Protein AF-A0A3N5IBM9-F1 (afdb_monomer_lite)

Structure (mmCIF, N/CA/C/O backbone):
data_AF-A0A3N5IBM9-F1
#
_entry.id   AF-A0A3N5IBM9-F1
#
loop_
_atom_site.group_PDB
_atom_site.id
_atom_site.type_symbol
_atom_site.label_atom_id
_atom_site.label_alt_id
_atom_site.label_comp_id
_atom_site.label_asym_id
_atom_site.label_entity_id
_atom_site.label_seq_id
_atom_site.pdbx_PDB_ins_code
_atom_site.Cartn_x
_atom_site.Cartn_y
_atom_site.Cartn_z
_atom_site.occupancy
_atom_site.B_iso_or_equiv
_atom_site.auth_seq_id
_atom_site.auth_comp_id
_atom_site.auth_asym_id
_atom_site.auth_atom_id
_atom_site.pdbx_PDB_model_num
ATOM 1 N N . MET A 1 1 ? -3.555 2.310 5.777 1.00 97.31 1 MET A N 1
ATOM 2 C CA . MET A 1 1 ? -2.977 3.154 4.724 1.00 97.31 1 MET A CA 1
ATOM 3 C C . MET A 1 1 ? -3.064 2.395 3.419 1.00 97.31 1 MET A C 1
ATOM 5 O O . MET A 1 1 ? -2.746 1.211 3.401 1.00 97.31 1 MET A O 1
ATOM 9 N N . VAL A 1 2 ? -3.537 3.066 2.376 1.00 98.31 2 VAL A N 1
ATOM 10 C CA . VAL A 1 2 ? -3.530 2.564 1.000 1.00 98.31 2 VAL A CA 1
ATOM 11 C C . VAL A 1 2 ? -2.494 3.399 0.255 1.00 98.31 2 VAL A C 1
ATOM 13 O O . VAL A 1 2 ? -2.573 4.625 0.326 1.00 98.31 2 VAL A O 1
ATOM 16 N N . GLY A 1 3 ? -1.513 2.762 -0.379 1.00 98.50 3 GLY A N 1
ATOM 17 C CA . GLY A 1 3 ? -0.396 3.453 -1.026 1.00 98.50 3 GLY A CA 1
ATOM 18 C C . GLY A 1 3 ? 0.287 2.596 -2.087 1.00 98.50 3 GLY A C 1
ATOM 19 O O . GLY A 1 3 ? 0.012 1.401 -2.195 1.00 98.50 3 GLY A O 1
ATOM 20 N N . ASP A 1 4 ? 1.148 3.213 -2.892 1.00 98.62 4 ASP A N 1
ATOM 21 C CA . ASP A 1 4 ? 1.855 2.569 -4.006 1.00 98.62 4 ASP A CA 1
ATOM 22 C C . ASP A 1 4 ? 3.361 2.392 -3.746 1.00 98.62 4 ASP A C 1
ATOM 24 O O . ASP A 1 4 ? 4.087 1.926 -4.626 1.00 98.62 4 ASP A O 1
ATOM 28 N N . LYS A 1 5 ? 3.845 2.741 -2.546 1.00 98.12 5 LYS A N 1
ATOM 29 C CA . LYS A 1 5 ? 5.260 2.638 -2.164 1.00 98.12 5 LYS A CA 1
ATOM 30 C C . LYS A 1 5 ? 5.475 1.806 -0.909 1.00 98.12 5 LYS A C 1
ATOM 32 O O . LYS A 1 5 ? 4.652 1.778 0.004 1.00 98.12 5 LYS A O 1
ATOM 37 N N . ALA A 1 6 ? 6.669 1.223 -0.802 1.00 97.69 6 ALA A N 1
ATOM 38 C CA . ALA A 1 6 ? 7.103 0.519 0.405 1.00 97.69 6 ALA A CA 1
ATOM 39 C C . ALA A 1 6 ? 7.059 1.411 1.664 1.00 97.69 6 ALA A C 1
ATOM 41 O O . ALA A 1 6 ? 6.694 0.949 2.745 1.00 97.69 6 ALA A O 1
ATOM 42 N N . SER A 1 7 ? 7.366 2.708 1.524 1.00 98.00 7 SER A N 1
ATOM 43 C CA . SER A 1 7 ? 7.317 3.676 2.628 1.00 98.00 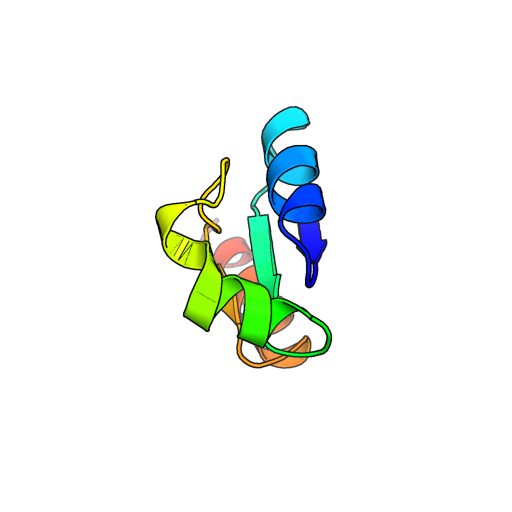7 SER A CA 1
ATOM 44 C C . SER A 1 7 ? 5.922 3.824 3.237 1.00 98.00 7 SER A C 1
ATOM 46 O O . SER A 1 7 ? 5.810 4.048 4.441 1.00 98.00 7 SER A O 1
ATOM 48 N N . ASP A 1 8 ? 4.866 3.659 2.437 1.00 98.38 8 ASP A N 1
ATOM 49 C CA . ASP A 1 8 ? 3.486 3.722 2.920 1.00 98.38 8 ASP A CA 1
ATOM 50 C C . ASP A 1 8 ? 3.171 2.509 3.807 1.00 98.38 8 ASP A C 1
ATOM 52 O O . ASP A 1 8 ?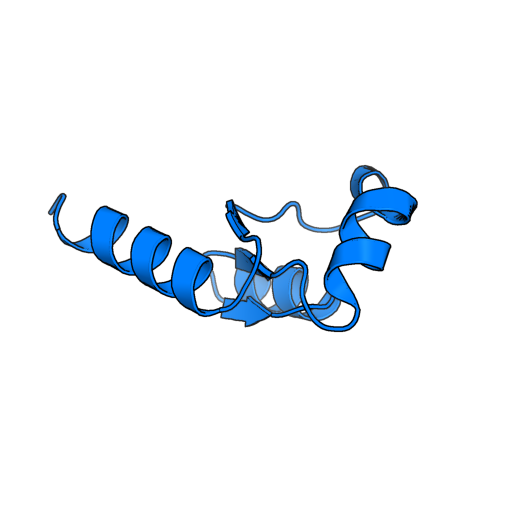 2.516 2.629 4.843 1.00 98.38 8 ASP A O 1
ATOM 56 N N . LEU A 1 9 ? 3.702 1.332 3.455 1.00 98.38 9 LEU A N 1
ATOM 57 C CA . LEU A 1 9 ? 3.556 0.112 4.256 1.00 98.38 9 LEU A CA 1
ATOM 58 C C . LEU A 1 9 ? 4.259 0.253 5.614 1.00 98.38 9 LEU A C 1
ATOM 60 O O . LEU A 1 9 ? 3.696 -0.110 6.650 1.00 98.38 9 LEU A O 1
ATOM 64 N N . VAL A 1 10 ? 5.459 0.840 5.620 1.00 98.25 10 VAL A N 1
ATOM 65 C CA . VAL A 1 10 ? 6.209 1.143 6.849 1.00 98.25 10 VAL A CA 1
ATOM 66 C C . VAL A 1 10 ? 5.448 2.144 7.719 1.00 98.25 10 VAL A C 1
ATOM 68 O O . VAL A 1 10 ? 5.256 1.900 8.912 1.00 98.25 10 VAL A O 1
ATOM 71 N N . ALA A 1 11 ? 4.951 3.234 7.130 1.00 98.56 11 ALA A N 1
ATOM 72 C CA . ALA A 1 11 ? 4.167 4.237 7.845 1.00 98.56 11 ALA A CA 1
ATOM 73 C C . ALA A 1 11 ? 2.881 3.644 8.444 1.00 98.56 11 ALA A C 1
ATOM 75 O O . ALA A 1 11 ? 2.556 3.925 9.597 1.00 98.56 11 ALA A O 1
ATOM 76 N N . ALA A 1 12 ? 2.183 2.774 7.705 1.00 98.12 12 ALA A N 1
ATOM 77 C CA . ALA A 1 12 ? 1.009 2.059 8.199 1.00 98.12 12 ALA A CA 1
ATOM 78 C C . ALA A 1 12 ? 1.331 1.239 9.453 1.00 98.12 12 ALA A C 1
ATOM 80 O O . ALA A 1 12 ? 0.640 1.352 10.469 1.00 98.12 12 ALA A O 1
ATOM 81 N N . ARG A 1 13 ? 2.411 0.449 9.395 1.00 97.75 13 ARG A N 1
ATOM 82 C CA . ARG A 1 13 ? 2.832 -0.417 10.498 1.00 97.75 13 ARG A CA 1
ATOM 83 C C . ARG A 1 13 ? 3.229 0.384 11.732 1.00 97.75 13 ARG A C 1
ATOM 85 O O . ARG A 1 13 ? 2.853 -0.004 12.835 1.00 97.75 13 ARG A O 1
ATOM 92 N N . ALA A 1 14 ? 3.923 1.506 11.545 1.00 98.31 14 ALA A N 1
ATOM 93 C CA . ALA A 1 14 ? 4.371 2.377 12.631 1.00 98.31 14 ALA A CA 1
ATOM 94 C C . ALA A 1 14 ? 3.215 2.930 13.485 1.00 98.31 14 ALA A C 1
ATOM 96 O O . ALA A 1 14 ? 3.398 3.167 14.675 1.00 98.31 14 ALA A O 1
ATOM 97 N N . VAL A 1 15 ? 2.023 3.099 12.902 1.00 98.06 15 VAL A N 1
ATOM 98 C CA . VAL A 1 15 ? 0.825 3.591 13.609 1.00 98.06 15 VAL A CA 1
ATOM 99 C C . VAL A 1 15 ? -0.203 2.494 13.911 1.00 98.06 15 VAL A C 1
ATOM 101 O O . VAL A 1 15 ? -1.320 2.793 14.325 1.00 98.06 15 VAL A O 1
ATOM 104 N N . GLY A 1 16 ? 0.138 1.222 13.680 1.00 96.81 16 GLY A N 1
ATOM 105 C CA . GLY A 1 16 ? -0.773 0.092 13.890 1.00 96.81 16 GLY A CA 1
ATOM 106 C C . GLY A 1 16 ? -1.951 0.027 12.907 1.00 96.81 16 GLY A C 1
ATOM 107 O O . GLY A 1 16 ? -2.942 -0.646 13.182 1.00 96.81 16 GLY A O 1
ATOM 108 N N . ALA A 1 17 ? -1.872 0.715 11.765 1.00 96.62 17 ALA A N 1
ATOM 109 C CA . ALA A 1 17 ? -2.886 0.646 10.718 1.00 96.62 17 ALA A CA 1
ATOM 110 C C . ALA A 1 17 ? -2.656 -0.558 9.790 1.00 96.62 17 ALA A C 1
ATOM 112 O O . ALA A 1 17 ? -1.529 -1.013 9.606 1.00 96.62 17 ALA A O 1
ATOM 113 N N . GLY A 1 18 ? -3.724 -1.024 9.133 1.00 96.50 18 GLY A N 1
ATOM 114 C CA . GLY A 1 18 ? -3.594 -1.979 8.028 1.00 96.50 18 GLY A CA 1
ATOM 115 C C . GLY A 1 18 ? -2.869 -1.356 6.830 1.00 96.50 18 GLY A C 1
ATOM 116 O O . GLY A 1 18 ? -3.047 -0.166 6.557 1.00 96.50 18 GLY A O 1
ATOM 117 N N . ALA A 1 19 ? -2.073 -2.139 6.116 1.00 98.12 19 ALA A N 1
ATOM 118 C CA . ALA A 1 19 ? -1.235 -1.735 4.996 1.00 98.12 19 ALA A CA 1
ATOM 119 C C . ALA A 1 19 ? -1.740 -2.372 3.693 1.00 98.12 19 ALA A C 1
ATOM 121 O O . ALA A 1 19 ? -1.738 -3.594 3.563 1.00 98.12 19 ALA A O 1
ATOM 122 N N . VAL A 1 20 ? -2.160 -1.561 2.722 1.00 98.50 20 VAL A N 1
ATOM 123 C CA . VAL A 1 20 ? -2.606 -2.032 1.402 1.00 98.50 20 VAL A CA 1
ATOM 124 C C . VAL A 1 20 ? -1.702 -1.441 0.330 1.00 98.50 20 VAL A C 1
ATOM 126 O O . VAL A 1 20 ? -1.569 -0.218 0.254 1.00 98.50 20 VAL A O 1
ATOM 129 N N . LEU A 1 21 ? -1.099 -2.308 -0.486 1.00 98.75 21 LEU A N 1
ATOM 130 C CA . LEU A 1 21 ? -0.303 -1.916 -1.648 1.00 98.75 21 LEU A CA 1
ATOM 131 C C . LEU A 1 21 ? -1.193 -1.939 -2.893 1.00 98.75 21 LEU A C 1
ATOM 133 O O . LEU A 1 21 ? -1.676 -3.005 -3.267 1.00 98.75 21 LEU A O 1
ATOM 137 N N . VAL A 1 22 ? -1.392 -0.800 -3.553 1.00 98.88 22 VAL A N 1
ATOM 138 C CA . VAL A 1 22 ? -2.061 -0.770 -4.866 1.00 98.88 22 VAL A CA 1
ATOM 139 C C . VAL A 1 22 ? -1.047 -1.000 -5.983 1.00 98.88 22 VAL A C 1
ATOM 141 O O . VAL A 1 22 ? 0.065 -0.489 -5.923 1.00 98.88 22 VAL A O 1
ATOM 144 N N . LEU A 1 23 ? -1.419 -1.743 -7.027 1.00 98.81 23 LEU A N 1
ATOM 145 C CA . LEU A 1 23 ? -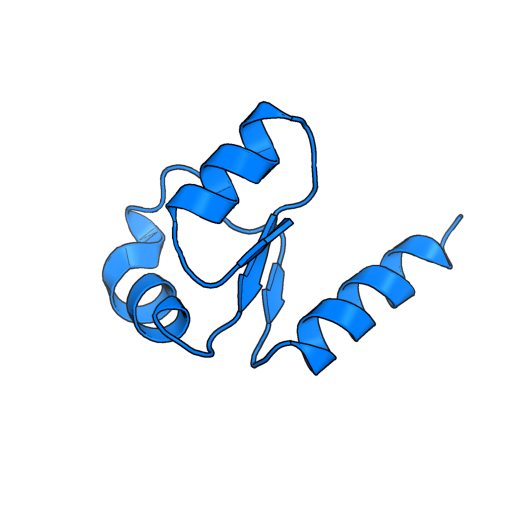0.549 -2.039 -8.176 1.00 98.81 23 LEU A CA 1
ATOM 146 C C . LEU A 1 23 ? -0.561 -0.940 -9.253 1.00 98.81 23 LEU A C 1
ATOM 148 O O . LEU A 1 23 ? 0.110 -1.066 -10.279 1.00 98.81 23 LEU A O 1
ATOM 152 N N . THR A 1 24 ? -1.302 0.144 -9.035 1.00 98.44 24 THR A N 1
ATOM 153 C CA . THR A 1 24 ? -1.211 1.383 -9.819 1.00 98.44 24 THR A CA 1
ATOM 154 C C . THR A 1 24 ? -0.026 2.241 -9.361 1.00 98.44 24 THR A C 1
ATOM 156 O O . THR A 1 24 ? 0.454 2.085 -8.243 1.00 98.44 24 THR A O 1
ATOM 159 N N . GLY A 1 25 ? 0.443 3.174 -10.197 1.00 97.44 25 GLY A N 1
ATOM 160 C CA . GLY A 1 25 ? 1.607 4.008 -9.862 1.00 97.44 25 GLY A CA 1
ATOM 161 C C . GLY A 1 25 ? 2.905 3.193 -9.824 1.00 97.44 25 GLY A C 1
ATOM 162 O O . GLY A 1 25 ? 3.173 2.414 -10.739 1.00 97.44 25 GLY A O 1
ATOM 163 N N . TYR A 1 26 ? 3.711 3.359 -8.772 1.00 97.88 26 TYR A N 1
ATOM 164 C CA . TYR A 1 26 ? 4.950 2.594 -8.568 1.00 97.88 26 TYR A CA 1
ATOM 165 C C . TYR A 1 26 ? 4.716 1.171 -8.039 1.00 97.88 26 TYR A C 1
ATOM 167 O O . TYR A 1 26 ? 5.622 0.334 -8.115 1.00 97.88 26 TYR A O 1
ATOM 175 N N . GLY A 1 27 ? 3.519 0.869 -7.529 1.00 98.25 27 GLY A N 1
ATOM 176 C CA . GLY A 1 27 ? 3.291 -0.317 -6.706 1.00 98.25 27 GLY A CA 1
ATOM 177 C C . GLY A 1 27 ? 3.427 -1.650 -7.436 1.00 98.25 27 GLY A C 1
ATOM 178 O O . GLY A 1 27 ? 3.879 -2.624 -6.838 1.00 98.25 27 GLY A O 1
ATOM 179 N N . ARG A 1 28 ? 3.163 -1.709 -8.751 1.00 98.56 28 ARG A N 1
ATOM 180 C CA . ARG A 1 28 ? 3.474 -2.915 -9.539 1.00 98.56 28 ARG A CA 1
ATOM 181 C C . ARG A 1 28 ? 4.962 -3.229 -9.538 1.00 98.56 28 ARG A C 1
ATOM 183 O O . ARG A 1 28 ? 5.342 -4.376 -9.343 1.00 98.56 28 ARG A O 1
ATOM 190 N N . GLY A 1 29 ? 5.798 -2.205 -9.693 1.00 98.12 29 GLY A N 1
ATOM 191 C CA . GLY A 1 29 ? 7.246 -2.369 -9.636 1.00 98.12 29 GLY A CA 1
ATOM 192 C C . GLY A 1 29 ? 7.738 -2.736 -8.233 1.00 98.12 29 GLY A C 1
ATOM 193 O O . GLY A 1 29 ? 8.629 -3.573 -8.100 1.00 98.12 29 GLY A O 1
ATOM 194 N N . GLU A 1 30 ? 7.144 -2.154 -7.183 1.00 97.62 30 GLU A N 1
ATOM 195 C CA . GLU A 1 30 ? 7.388 -2.582 -5.794 1.00 97.62 30 GLU A CA 1
ATOM 196 C C . GLU A 1 30 ? 7.089 -4.075 -5.613 1.00 97.62 30 GLU A C 1
ATOM 198 O O . GLU A 1 30 ? 7.907 -4.813 -5.064 1.00 97.62 30 GLU A O 1
ATOM 203 N N . TRP A 1 31 ? 5.947 -4.537 -6.122 1.00 98.06 31 TRP A N 1
ATOM 204 C CA . TRP A 1 31 ? 5.512 -5.916 -5.957 1.00 98.06 31 TRP A CA 1
ATOM 205 C C . TRP A 1 31 ? 6.312 -6.916 -6.798 1.00 98.06 31 TRP A C 1
ATOM 207 O O . TRP A 1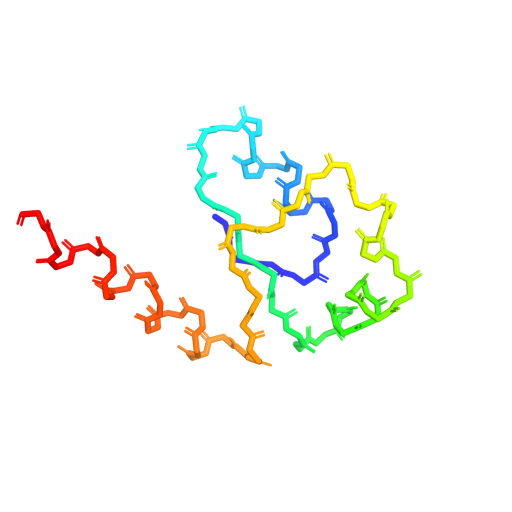 31 ? 6.766 -7.932 -6.283 1.00 98.06 31 TRP A O 1
ATO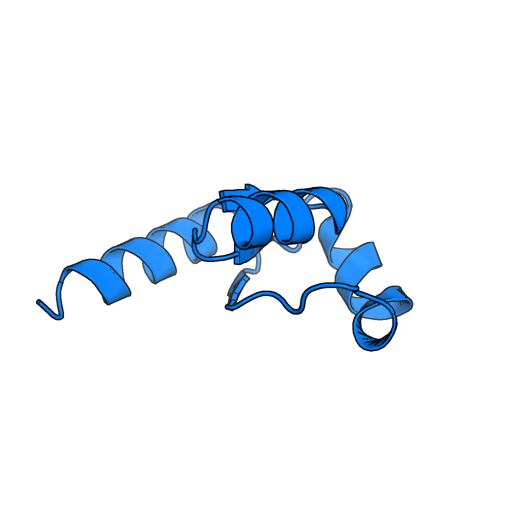M 217 N N . GLU A 1 32 ? 6.525 -6.650 -8.083 1.00 97.88 32 GLU A N 1
ATOM 218 C CA . GLU A 1 32 ? 7.170 -7.615 -8.981 1.00 97.88 32 GLU A CA 1
ATOM 219 C C . GLU A 1 32 ? 8.675 -7.741 -8.718 1.00 97.88 32 GLU A C 1
ATOM 221 O O . GLU A 1 32 ? 9.215 -8.845 -8.746 1.00 97.88 32 GLU A O 1
ATOM 226 N N . TYR A 1 33 ? 9.356 -6.628 -8.425 1.00 97.69 33 TYR A N 1
ATOM 227 C CA . TYR A 1 33 ? 10.822 -6.609 -8.346 1.00 97.69 33 TYR A CA 1
ATOM 228 C C . TYR A 1 33 ? 11.368 -6.526 -6.922 1.00 97.69 33 TYR A C 1
ATOM 230 O O . TYR A 1 33 ? 12.541 -6.833 -6.698 1.00 97.69 33 TYR A O 1
ATOM 238 N N . ARG A 1 34 ? 10.563 -6.067 -5.955 1.00 95.56 34 ARG A N 1
ATOM 239 C CA . ARG A 1 34 ? 11.037 -5.771 -4.594 1.00 95.56 34 ARG A CA 1
ATOM 240 C C . ARG A 1 34 ? 10.245 -6.448 -3.486 1.00 95.56 34 ARG A C 1
ATOM 242 O O . ARG A 1 34 ? 10.623 -6.272 -2.335 1.00 95.56 34 ARG A O 1
ATOM 249 N N . ARG A 1 35 ? 9.236 -7.274 -3.790 1.00 95.75 35 ARG A N 1
ATOM 250 C CA . ARG A 1 35 ? 8.387 -7.943 -2.784 1.00 95.75 35 ARG A CA 1
ATOM 251 C C . ARG A 1 35 ? 9.167 -8.612 -1.656 1.00 95.75 35 ARG A C 1
ATOM 253 O O . ARG A 1 35 ? 8.809 -8.449 -0.496 1.00 95.75 35 ARG A O 1
ATOM 260 N N . GLU A 1 36 ? 10.222 -9.354 -1.977 1.00 95.31 36 GLU A N 1
ATOM 261 C CA . GLU A 1 36 ? 11.037 -10.062 -0.975 1.00 95.31 36 GLU A CA 1
ATOM 262 C C . GLU A 1 36 ? 11.878 -9.120 -0.100 1.00 95.31 36 GLU A C 1
ATOM 264 O O . GLU A 1 36 ? 12.356 -9.515 0.957 1.00 95.31 36 GLU A O 1
ATOM 269 N N . ARG A 1 37 ? 12.055 -7.872 -0.539 1.00 94.75 37 ARG A N 1
ATOM 270 C CA . ARG A 1 37 ? 12.851 -6.831 0.120 1.00 94.75 37 ARG A CA 1
ATOM 271 C C . ARG A 1 37 ? 11.993 -5.770 0.808 1.00 94.75 37 ARG A C 1
ATOM 273 O O . ARG A 1 37 ? 12.542 -4.789 1.294 1.00 94.75 37 ARG A O 1
ATOM 280 N N . LEU A 1 38 ? 10.668 -5.919 0.806 1.00 96.06 38 LEU A N 1
ATOM 281 C CA . LEU A 1 38 ? 9.789 -5.012 1.536 1.00 96.06 38 LEU A CA 1
ATOM 282 C C . LEU A 1 38 ? 9.976 -5.235 3.040 1.00 96.06 38 LEU A C 1
ATOM 284 O O . LEU A 1 38 ? 9.734 -6.337 3.532 1.00 96.06 38 LEU A O 1
ATOM 288 N N . ASP A 1 39 ? 10.345 -4.178 3.767 1.00 96.62 39 ASP A N 1
ATOM 289 C CA . ASP A 1 39 ? 10.484 -4.214 5.232 1.00 96.62 39 ASP A CA 1
ATOM 290 C C . ASP A 1 39 ? 9.167 -4.587 5.928 1.00 96.62 39 ASP A C 1
ATOM 292 O O . ASP A 1 39 ? 9.144 -5.229 6.977 1.00 96.62 39 ASP A O 1
ATOM 296 N N . VAL A 1 40 ? 8.048 -4.182 5.325 1.00 97.75 40 VAL A N 1
ATOM 297 C CA . VAL A 1 40 ? 6.698 -4.522 5.762 1.00 97.75 40 VAL A CA 1
ATOM 298 C C . VAL A 1 40 ? 5.955 -5.135 4.588 1.00 97.75 40 VAL A C 1
ATOM 300 O O . VAL A 1 40 ? 5.775 -4.491 3.556 1.00 97.75 40 VAL A O 1
ATOM 303 N N . GLN A 1 41 ? 5.479 -6.367 4.765 1.00 97.81 41 GLN A N 1
ATOM 304 C CA . GLN A 1 41 ? 4.573 -6.981 3.801 1.00 97.81 41 GLN A CA 1
ATOM 305 C C . GLN A 1 41 ? 3.184 -6.332 3.895 1.00 97.81 41 GLN A C 1
ATOM 307 O O . GLN A 1 41 ? 2.705 -6.079 5.008 1.00 97.81 41 GLN A O 1
ATOM 312 N N . PRO A 1 42 ? 2.529 -6.054 2.756 1.00 98.06 42 PRO A N 1
ATOM 313 C CA . PRO A 1 42 ? 1.175 -5.528 2.761 1.00 98.06 42 PRO A CA 1
ATOM 314 C C . PRO A 1 42 ? 0.199 -6.587 3.291 1.00 98.06 42 PRO A C 1
ATOM 316 O O . PRO A 1 42 ? 0.327 -7.773 2.993 1.00 98.06 42 PRO A O 1
ATOM 319 N N . ASP A 1 43 ? -0.814 -6.150 4.037 1.00 98.06 43 ASP A N 1
ATOM 320 C CA . ASP A 1 43 ? -1.928 -7.005 4.459 1.00 98.06 43 ASP A CA 1
ATOM 321 C C . ASP A 1 43 ? -2.836 -7.363 3.265 1.00 98.06 43 ASP A C 1
ATOM 323 O O . ASP A 1 43 ? -3.571 -8.352 3.309 1.00 98.06 43 ASP A O 1
ATOM 327 N N . HIS A 1 44 ? -2.791 -6.554 2.200 1.00 98.25 44 HIS A N 1
ATOM 328 C CA . HIS A 1 44 ? -3.449 -6.821 0.927 1.00 98.25 44 HIS A CA 1
ATOM 329 C C . HIS A 1 44 ? -2.752 -6.115 -0.238 1.00 98.25 44 HIS A C 1
ATOM 331 O O . HIS A 1 44 ? -2.273 -4.988 -0.103 1.00 98.25 44 HIS A O 1
ATOM 337 N N . VAL A 1 45 ? -2.717 -6.782 -1.388 1.00 98.62 45 VAL A N 1
ATOM 338 C CA . VAL A 1 45 ? -2.240 -6.218 -2.651 1.00 98.62 45 VAL A CA 1
ATOM 339 C C . VAL A 1 45 ? -3.446 -6.068 -3.561 1.00 98.62 45 VAL A C 1
ATOM 341 O O . VAL A 1 45 ? -4.043 -7.076 -3.929 1.00 98.62 45 VAL A O 1
ATOM 344 N N . ALA A 1 46 ? -3.781 -4.829 -3.897 1.00 98.69 46 ALA A N 1
ATOM 345 C CA . ALA A 1 46 ? -4.956 -4.482 -4.682 1.00 98.69 46 ALA A CA 1
ATOM 346 C C . ALA A 1 46 ? -4.559 -4.085 -6.107 1.00 98.69 46 ALA A C 1
ATOM 348 O O . ALA A 1 46 ? -3.532 -3.431 -6.311 1.00 98.69 46 ALA A O 1
ATOM 349 N N . THR A 1 47 ? -5.357 -4.440 -7.111 1.00 98.69 47 THR A N 1
ATOM 350 C CA . THR A 1 47 ? -5.043 -4.099 -8.509 1.00 98.69 47 THR A CA 1
ATOM 351 C C . THR A 1 47 ? -5.110 -2.598 -8.778 1.00 98.69 47 THR A C 1
ATOM 353 O O . THR A 1 47 ? -4.331 -2.090 -9.586 1.00 98.69 47 THR A O 1
ATOM 356 N N . ASP A 1 48 ? -5.996 -1.891 -8.077 1.00 98.75 48 ASP A N 1
ATOM 357 C CA . ASP A 1 48 ? -6.170 -0.441 -8.113 1.00 98.75 48 ASP A CA 1
ATOM 358 C C . ASP A 1 48 ? -6.809 0.076 -6.807 1.00 98.75 48 ASP A C 1
ATOM 360 O O . ASP A 1 48 ? -6.930 -0.646 -5.815 1.00 98.75 48 ASP A O 1
ATOM 364 N N . LEU A 1 49 ? -7.177 1.362 -6.783 1.00 98.50 49 LEU A N 1
ATOM 365 C CA . LEU A 1 49 ? -7.786 1.986 -5.610 1.00 98.50 49 LEU A CA 1
ATOM 366 C C . LEU A 1 49 ? -9.202 1.468 -5.314 1.00 98.50 49 LEU A C 1
ATOM 368 O O . LEU A 1 49 ? -9.575 1.417 -4.144 1.00 98.50 49 LEU A O 1
ATOM 372 N N . LEU A 1 50 ? -9.988 1.114 -6.335 1.00 98.62 50 LEU A N 1
ATOM 373 C CA . LEU A 1 50 ? -11.350 0.618 -6.132 1.00 98.62 50 LEU A CA 1
ATOM 374 C C . LEU A 1 50 ? -11.308 -0.737 -5.418 1.00 98.62 50 LEU A C 1
ATOM 376 O O . LEU A 1 50 ? -11.942 -0.889 -4.378 1.00 98.62 50 LEU A O 1
ATOM 380 N N . ASP A 1 51 ? -10.464 -1.651 -5.898 1.00 98.62 51 ASP A N 1
ATOM 381 C CA . ASP A 1 51 ? -10.222 -2.957 -5.271 1.00 98.62 51 ASP A CA 1
ATOM 382 C C . ASP A 1 51 ? -9.753 -2.814 -3.807 1.00 98.62 51 ASP A C 1
ATOM 384 O O . ASP A 1 51 ? -10.260 -3.467 -2.891 1.00 98.62 51 ASP A O 1
ATOM 388 N N . ALA A 1 52 ? -8.859 -1.854 -3.537 1.00 98.31 52 ALA A N 1
ATOM 389 C CA . ALA A 1 52 ? -8.418 -1.569 -2.172 1.00 98.31 52 ALA A CA 1
ATOM 390 C C . ALA A 1 52 ? -9.567 -1.107 -1.255 1.00 98.31 52 ALA A C 1
ATOM 392 O O . ALA A 1 52 ? -9.618 -1.499 -0.086 1.00 98.31 52 ALA A O 1
ATOM 393 N N . VAL A 1 53 ? -10.476 -0.262 -1.754 1.00 97.94 53 VAL A N 1
ATOM 394 C CA . VAL A 1 53 ? -11.641 0.207 -0.986 1.00 97.94 53 VAL A CA 1
ATOM 395 C C . VAL A 1 53 ? -12.607 -0.942 -0.718 1.00 97.94 53 VAL A C 1
ATOM 397 O O . VAL A 1 53 ? -13.044 -1.095 0.426 1.00 97.94 53 VAL A O 1
ATOM 400 N N . ASP A 1 54 ? -12.885 -1.775 -1.719 1.00 97.94 54 ASP A N 1
ATOM 401 C CA . ASP A 1 54 ? -13.761 -2.940 -1.575 1.00 97.94 54 ASP A CA 1
ATOM 402 C C . ASP A 1 54 ? -13.230 -3.901 -0.504 1.00 97.94 54 ASP A C 1
ATOM 404 O O . ASP A 1 54 ? -13.974 -4.319 0.391 1.00 97.94 54 ASP A O 1
ATOM 408 N N . TRP A 1 55 ? -11.918 -4.156 -0.494 1.00 96.69 55 TRP A N 1
ATOM 409 C CA . TRP A 1 55 ? -11.268 -4.938 0.557 1.00 96.69 55 TRP A CA 1
ATOM 410 C C . TRP A 1 55 ? -11.428 -4.316 1.955 1.00 96.69 55 TRP A C 1
ATOM 412 O O . TRP A 1 55 ? -11.720 -5.020 2.929 1.00 96.69 55 TRP A O 1
ATOM 422 N N . VAL A 1 56 ? -11.263 -2.992 2.083 1.00 96.12 56 VAL A N 1
ATOM 423 C CA . VAL A 1 56 ? -11.435 -2.290 3.368 1.00 96.12 56 VAL A CA 1
ATOM 424 C C . VAL A 1 56 ? -12.877 -2.402 3.866 1.00 96.12 56 VAL A C 1
ATOM 426 O O . VAL A 1 56 ? -13.091 -2.651 5.056 1.00 96.12 56 VAL A O 1
ATOM 429 N N . LEU A 1 57 ? -13.864 -2.221 2.987 1.00 96.31 57 LEU A N 1
ATOM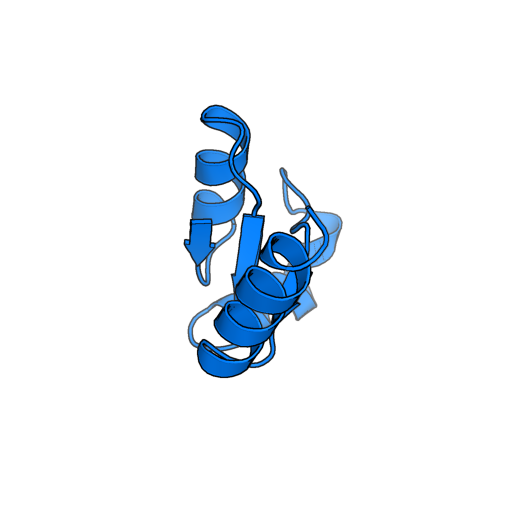 430 C CA . LEU A 1 57 ? -15.281 -2.285 3.345 1.00 96.31 57 LEU A CA 1
ATOM 431 C C . LEU A 1 57 ? -15.698 -3.705 3.741 1.00 96.31 57 LEU A C 1
ATOM 433 O O . LEU A 1 57 ? -16.320 -3.873 4.792 1.00 96.31 57 LEU A O 1
ATOM 437 N N . ALA A 1 58 ? -15.277 -4.725 2.987 1.00 94.81 58 ALA A N 1
ATOM 438 C CA . ALA A 1 58 ? -15.562 -6.127 3.296 1.00 94.81 58 ALA A CA 1
ATOM 439 C C . ALA A 1 58 ? -15.072 -6.534 4.699 1.00 94.81 58 ALA A C 1
ATOM 441 O O . ALA A 1 58 ? -15.726 -7.308 5.396 1.00 94.81 58 ALA A O 1
ATOM 442 N N . ARG A 1 59 ? -13.951 -5.964 5.158 1.00 87.25 59 ARG A N 1
ATOM 443 C CA . ARG A 1 59 ? -13.390 -6.223 6.495 1.00 87.25 59 ARG A CA 1
ATOM 444 C C . ARG A 1 59 ? -14.099 -5.496 7.634 1.00 87.25 59 ARG A C 1
ATOM 446 O O . ARG A 1 59 ? -13.969 -5.921 8.777 1.00 87.25 59 ARG A O 1
ATOM 453 N N . ARG A 1 60 ? -14.805 -4.397 7.359 1.00 77.19 60 ARG A N 1
ATOM 454 C CA . ARG A 1 60 ? -15.526 -3.618 8.383 1.00 77.19 60 ARG A CA 1
ATOM 455 C C . ARG A 1 60 ? -16.925 -4.149 8.670 1.00 77.19 60 ARG A C 1
ATOM 457 O O . ARG A 1 60 ? -17.419 -3.939 9.767 1.00 77.19 60 ARG A O 1
ATOM 464 N N . VAL A 1 61 ? -17.548 -4.820 7.704 1.00 61.31 61 VAL A N 1
ATOM 465 C CA . VAL A 1 61 ? -18.907 -5.375 7.843 1.00 61.31 61 VAL A CA 1
ATOM 466 C C . VAL A 1 61 ? -18.921 -6.672 8.673 1.00 61.31 61 VAL A C 1
ATOM 468 O O . VAL A 1 61 ? -19.974 -7.110 9.114 1.00 61.31 61 VAL A O 1
ATOM 471 N N . ALA A 1 62 ? -17.757 -7.267 8.948 1.00 52.84 62 ALA A N 1
ATOM 472 C CA . ALA A 1 62 ? -17.623 -8.485 9.749 1.00 52.84 62 ALA A CA 1
ATOM 473 C C . ALA A 1 62 ? -17.563 -8.252 11.281 1.00 52.84 62 ALA A C 1
ATOM 475 O O . ALA A 1 62 ? -17.073 -9.126 11.997 1.00 52.84 62 ALA A O 1
ATOM 476 N N . ALA A 1 63 ? -18.021 -7.095 11.776 1.00 43.28 63 ALA A N 1
ATOM 477 C CA . ALA A 1 63 ? -18.046 -6.734 13.199 1.00 43.28 63 ALA A CA 1
ATOM 478 C C . ALA A 1 63 ? -19.478 -6.537 13.711 1.00 43.28 63 ALA A C 1
ATOM 480 O O . ALA A 1 63 ? -20.272 -5.891 12.990 1.00 43.28 63 ALA A O 1
#

Foldseek 3Di:
DEEQDLVQQVVCVVVVHAFEHECPDNNVVCVPPPQVPRPGHHPYYAPHDVRVVVVVVVVVVVD

pLDDT: mean 95.08, std 10.12, range [43.28, 98.88]

Secondary structure (DSSP, 8-state):
-EESSHHHHHHHHHTT---EEESTTTHHHHHHHHGGG-SS--SEEESSHHHHHHHHHHHHTT-

Sequence (63 aa):
MVGDKASDLVAARAVGAGAVLVLTGYGRGEWEYRRERLDVQPDHVATDLLDAVDWVLARRVAA

Radius of gyration: 11.23 Å; chains: 1; bounding box: 32×14×24 Å